Protein AF-A0A392S8F5-F1 (afdb_monomer)

Sequence (78 aa):
MGFVLKEKLRGLKARLKEWNKVEFGNVEGRLKKLVEDIQDLDVRGEITGLDPQEVILRKALFDDFWKLQKFREASIVQ

Mean predicted aligned error: 7.72 Å

Organism: NCBI:txid97028

Radius of gyration: 19.84 Å; Cα contacts (8 Å, |Δi|>4): 23; chains: 1; bounding box: 46×18×54 Å

Structure (mmCIF, N/CA/C/O backbone):
data_AF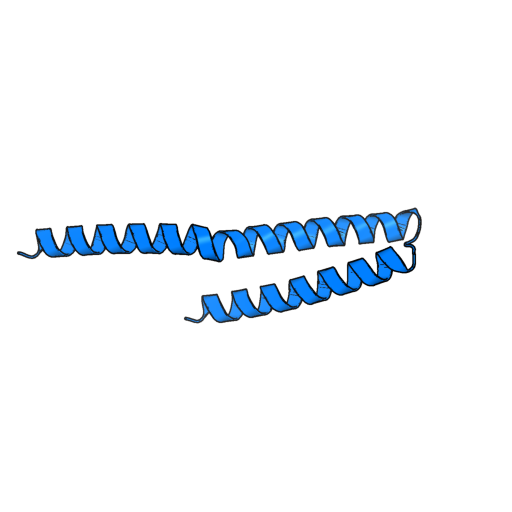-A0A392S8F5-F1
#
_entry.id   AF-A0A392S8F5-F1
#
loop_
_atom_site.group_PDB
_atom_site.id
_atom_site.type_symbol
_atom_site.label_atom_id
_atom_site.label_alt_id
_atom_site.label_comp_id
_atom_site.label_asym_id
_atom_site.label_entity_id
_atom_site.label_seq_id
_atom_s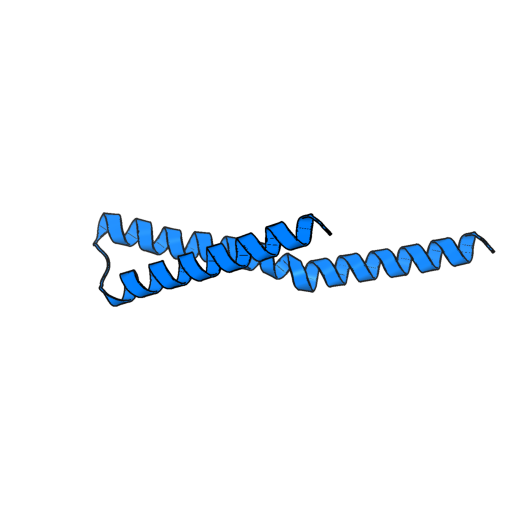ite.pdbx_PDB_ins_code
_atom_site.Cartn_x
_atom_site.Cartn_y
_atom_site.Cartn_z
_atom_site.occupancy
_atom_s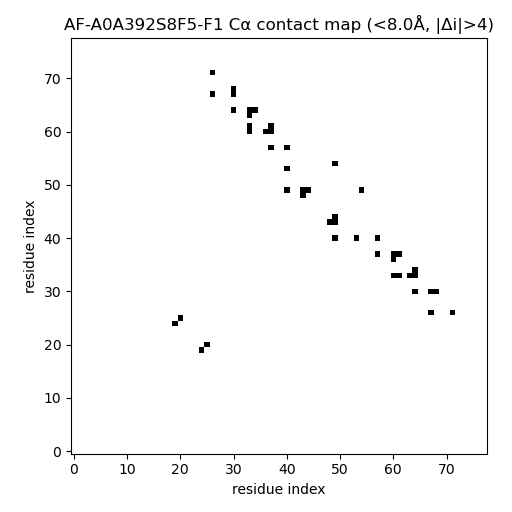ite.B_iso_or_equiv
_atom_site.auth_seq_id
_atom_site.auth_comp_id
_atom_site.auth_asym_id
_atom_site.auth_atom_id
_atom_site.pdbx_PDB_model_num
ATOM 1 N N . MET A 1 1 ? 27.990 3.993 -38.637 1.00 61.59 1 MET A N 1
ATOM 2 C CA . MET A 1 1 ? 27.067 3.022 -37.998 1.00 61.59 1 MET A CA 1
ATOM 3 C C . MET A 1 1 ? 26.705 3.326 -36.536 1.00 61.59 1 MET A C 1
ATOM 5 O O . MET A 1 1 ? 25.588 3.012 -36.147 1.00 61.59 1 MET A O 1
ATOM 9 N N . GLY A 1 2 ? 27.557 3.974 -35.724 1.00 80.44 2 GLY A N 1
ATOM 10 C CA . GLY A 1 2 ? 27.240 4.256 -34.307 1.00 80.44 2 GLY A CA 1
ATOM 11 C C . GLY A 1 2 ? 26.044 5.193 -34.053 1.00 80.44 2 GLY A C 1
ATOM 12 O O . GLY A 1 2 ? 25.328 5.018 -33.071 1.00 80.44 2 GLY A O 1
ATOM 13 N N . PHE A 1 3 ? 25.771 6.142 -34.957 1.00 84.88 3 PHE A N 1
ATOM 14 C CA . PHE A 1 3 ? 24.634 7.067 -34.829 1.00 84.88 3 PHE A CA 1
ATOM 15 C C . PHE A 1 3 ? 23.273 6.350 -34.904 1.00 84.88 3 PHE A C 1
ATOM 17 O O . PHE A 1 3 ? 22.404 6.581 -34.071 1.00 84.88 3 PHE A O 1
ATOM 24 N N . VAL A 1 4 ? 23.114 5.411 -35.843 1.00 88.75 4 VAL A N 1
ATOM 25 C CA . VAL A 1 4 ? 21.868 4.641 -36.015 1.00 88.75 4 VAL A CA 1
ATOM 26 C C . VAL A 1 4 ? 21.592 3.749 -34.801 1.00 88.75 4 VAL A C 1
ATOM 28 O O . VAL A 1 4 ? 20.454 3.657 -34.343 1.00 88.75 4 VAL A O 1
ATOM 31 N N . LEU A 1 5 ? 22.633 3.120 -34.246 1.00 91.12 5 LEU A N 1
ATOM 32 C CA . LEU A 1 5 ? 22.513 2.308 -33.033 1.00 91.12 5 LEU A CA 1
ATOM 33 C C . LEU A 1 5 ? 22.117 3.163 -31.818 1.00 91.12 5 LEU A C 1
ATOM 35 O O . LEU A 1 5 ? 21.219 2.783 -31.068 1.00 91.12 5 LEU A O 1
ATOM 39 N N . LYS A 1 6 ? 22.734 4.341 -31.660 1.00 92.19 6 LYS A N 1
ATOM 40 C CA . LYS A 1 6 ? 22.412 5.302 -30.595 1.00 92.19 6 LYS A CA 1
ATOM 41 C C . LYS A 1 6 ? 20.944 5.733 -30.634 1.00 92.19 6 LYS A C 1
ATOM 43 O O . LYS A 1 6 ? 20.285 5.706 -29.596 1.00 92.19 6 LYS A O 1
ATOM 48 N N . GLU A 1 7 ? 20.420 6.082 -31.808 1.00 95.19 7 GLU A N 1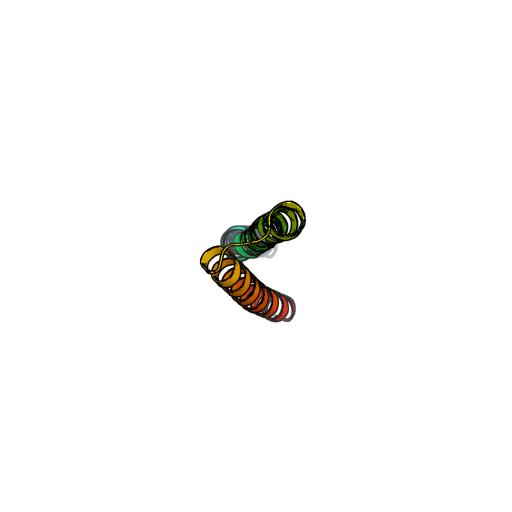
ATOM 49 C CA . GLU A 1 7 ? 19.020 6.506 -31.939 1.00 95.19 7 GLU A CA 1
ATOM 50 C C . GLU A 1 7 ? 18.039 5.352 -31.674 1.00 95.19 7 GLU A C 1
ATOM 52 O O . GLU A 1 7 ? 17.037 5.546 -30.983 1.00 95.19 7 GLU A O 1
ATOM 57 N N . LYS A 1 8 ? 18.354 4.122 -32.112 1.00 92.06 8 LYS A N 1
ATOM 58 C CA . LYS A 1 8 ? 17.549 2.929 -31.785 1.00 92.06 8 LYS A CA 1
ATOM 59 C C . LYS A 1 8 ? 17.505 2.657 -30.276 1.00 92.06 8 LYS A C 1
ATOM 61 O O . LYS A 1 8 ? 16.426 2.424 -29.733 1.00 92.06 8 LYS A O 1
ATOM 66 N N . LEU A 1 9 ? 18.645 2.741 -29.586 1.00 94.00 9 LEU A N 1
ATOM 67 C CA . LEU A 1 9 ? 18.720 2.569 -28.129 1.00 94.00 9 LEU A CA 1
ATOM 68 C C . LEU A 1 9 ? 17.981 3.681 -27.374 1.00 94.00 9 LEU A C 1
ATOM 70 O O . LEU A 1 9 ? 17.307 3.410 -26.381 1.00 94.00 9 LEU A O 1
ATOM 74 N N . ARG A 1 10 ? 18.054 4.927 -27.855 1.00 93.44 10 ARG A N 1
ATOM 75 C CA . ARG A 1 10 ? 17.292 6.051 -27.294 1.00 93.44 10 ARG A CA 1
ATOM 76 C C . ARG A 1 10 ? 15.784 5.809 -27.401 1.00 93.44 10 ARG A C 1
ATOM 78 O O . ARG A 1 10 ? 15.079 5.989 -26.409 1.00 93.44 10 ARG A O 1
ATOM 85 N N . GLY A 1 11 ? 15.304 5.366 -28.564 1.00 93.19 11 GLY A N 1
ATOM 86 C CA . GLY A 1 11 ? 13.896 5.018 -28.769 1.00 93.19 11 GLY A CA 1
ATOM 87 C C . GLY A 1 11 ? 13.432 3.880 -27.857 1.00 93.19 11 GLY A C 1
ATOM 88 O O . GLY A 1 11 ? 12.371 3.975 -27.241 1.00 93.19 11 GLY A O 1
ATOM 89 N N . LEU A 1 12 ? 14.256 2.840 -27.699 1.00 93.38 12 LEU A N 1
ATOM 90 C CA . LEU A 1 12 ? 13.976 1.731 -26.785 1.00 93.38 12 LEU A CA 1
ATOM 91 C C . LEU A 1 12 ? 13.890 2.202 -25.325 1.00 93.38 12 LEU A C 1
ATOM 93 O O . LEU A 1 12 ? 12.924 1.889 -24.635 1.00 93.38 12 LEU A O 1
ATOM 97 N N . LYS A 1 13 ? 14.851 3.017 -24.873 1.00 90.19 13 LYS A N 1
ATOM 98 C CA . LYS A 1 13 ? 14.863 3.585 -23.516 1.00 90.19 13 LYS A CA 1
ATOM 99 C C . LYS A 1 13 ? 13.627 4.439 -23.232 1.00 90.19 13 LYS A C 1
ATOM 101 O O . LYS A 1 13 ? 13.089 4.375 -22.132 1.00 90.19 13 LYS A O 1
ATOM 106 N N . ALA A 1 14 ? 13.175 5.236 -24.201 1.00 92.00 14 ALA A N 1
ATOM 107 C CA . ALA A 1 14 ? 11.963 6.041 -24.057 1.00 92.00 14 ALA A CA 1
ATOM 108 C C . ALA A 1 14 ? 10.714 5.161 -23.891 1.00 92.00 14 ALA A C 1
ATOM 110 O O . ALA A 1 14 ? 9.926 5.391 -22.978 1.00 92.00 14 ALA A O 1
ATOM 111 N N . ARG A 1 15 ? 10.578 4.108 -24.708 1.00 90.06 15 ARG A N 1
ATOM 112 C CA . ARG A 1 15 ? 9.466 3.148 -24.605 1.00 90.06 15 ARG A CA 1
ATOM 113 C C . ARG A 1 15 ? 9.463 2.390 -23.282 1.00 90.06 15 ARG A C 1
ATOM 115 O O . ARG A 1 15 ? 8.406 2.224 -22.692 1.00 90.06 15 ARG A O 1
ATOM 122 N N . LEU A 1 16 ? 10.635 1.984 -22.795 1.00 84.25 16 LEU A N 1
ATOM 123 C CA . LEU A 1 16 ? 10.776 1.339 -21.486 1.00 84.25 16 LEU A CA 1
ATOM 124 C C . LEU A 1 16 ? 10.372 2.262 -20.337 1.00 84.25 16 LEU A C 1
ATOM 126 O O . LEU A 1 16 ? 9.726 1.807 -19.403 1.00 84.25 16 LEU A O 1
ATOM 130 N N . LYS A 1 17 ? 10.712 3.553 -20.406 1.00 81.19 17 LYS A N 1
ATOM 131 C CA . LYS A 1 17 ? 10.271 4.534 -19.405 1.00 81.19 17 LYS A CA 1
ATOM 132 C C .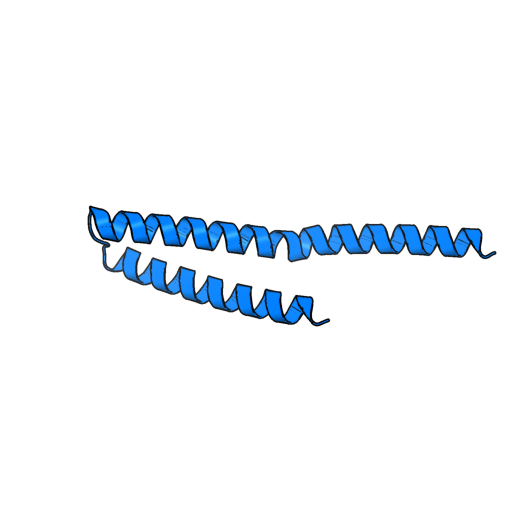 LYS A 1 17 ? 8.763 4.743 -19.424 1.00 81.19 17 LYS A C 1
ATOM 134 O O . LYS A 1 17 ? 8.168 4.824 -18.358 1.00 81.19 17 LYS A O 1
ATOM 139 N N . GLU A 1 18 ? 8.164 4.834 -20.608 1.00 82.88 18 GLU A N 1
ATOM 140 C CA . GLU A 1 18 ? 6.712 4.974 -20.734 1.00 82.88 18 GLU A CA 1
ATOM 141 C C . GLU A 1 18 ? 6.001 3.734 -20.192 1.00 82.88 18 GLU A C 1
ATOM 143 O O . GLU A 1 18 ? 5.128 3.847 -19.342 1.00 82.88 18 GLU A O 1
ATOM 148 N N . TRP A 1 19 ? 6.447 2.544 -20.597 1.00 81.12 19 TRP A N 1
ATOM 149 C CA . TRP A 1 19 ? 5.920 1.285 -20.081 1.00 81.12 19 TRP A CA 1
ATOM 150 C C . TRP A 1 19 ? 6.087 1.181 -18.561 1.00 81.12 19 TRP A C 1
ATOM 152 O O . TRP A 1 19 ? 5.130 0.889 -17.857 1.00 81.12 19 TRP A O 1
ATOM 162 N N . ASN A 1 20 ? 7.260 1.525 -18.025 1.00 75.12 20 ASN A N 1
ATOM 163 C CA . ASN A 1 20 ? 7.481 1.530 -16.583 1.00 75.12 20 ASN A CA 1
ATOM 164 C C . ASN A 1 20 ? 6.575 2.546 -15.865 1.00 75.12 20 ASN A C 1
ATOM 166 O O . ASN A 1 20 ? 6.046 2.253 -14.803 1.00 75.12 20 ASN A O 1
ATOM 170 N N . LYS A 1 21 ? 6.322 3.716 -16.454 1.00 71.44 21 LYS A N 1
ATOM 171 C CA . LYS A 1 21 ? 5.388 4.700 -15.897 1.00 71.44 21 LYS A CA 1
ATOM 172 C C . LYS A 1 21 ? 3.941 4.199 -15.918 1.00 71.44 21 LYS A C 1
ATOM 174 O O . LYS A 1 21 ? 3.218 4.442 -14.959 1.00 71.44 21 LYS A O 1
ATOM 179 N N . VAL A 1 22 ? 3.516 3.514 -16.975 1.00 72.94 22 VAL A N 1
ATOM 180 C CA . VAL A 1 22 ? 2.168 2.933 -17.071 1.00 72.94 22 VAL A CA 1
ATOM 181 C C . VAL A 1 22 ? 1.994 1.805 -16.052 1.00 72.94 22 VAL A C 1
ATOM 183 O O . VAL A 1 22 ? 1.026 1.806 -15.295 1.00 72.94 22 VAL A O 1
ATOM 186 N N . GLU A 1 23 ? 2.961 0.893 -15.971 1.00 67.62 23 GLU A N 1
ATOM 187 C CA . GLU A 1 23 ? 2.882 -0.282 -15.097 1.00 67.62 23 GLU A CA 1
ATOM 188 C C . GLU A 1 23 ? 3.164 0.055 -13.621 1.00 67.62 23 GLU A C 1
ATOM 190 O O . GLU A 1 23 ? 2.396 -0.309 -12.731 1.00 67.62 23 GLU A O 1
ATOM 195 N N . PHE A 1 24 ? 4.237 0.799 -13.337 1.00 65.00 24 PHE A N 1
ATOM 196 C CA . PHE A 1 24 ? 4.699 1.111 -11.977 1.00 65.00 24 PHE A CA 1
ATOM 197 C C . PHE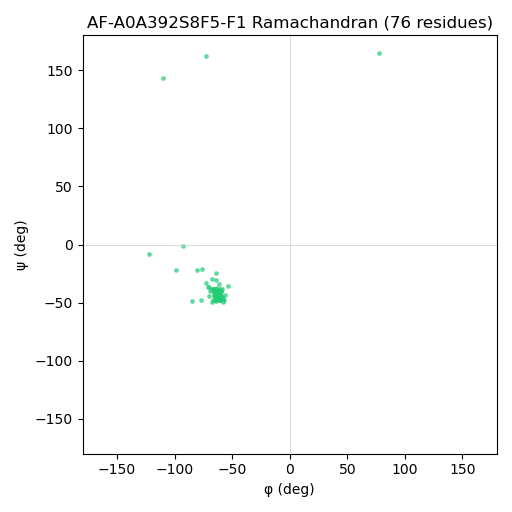 A 1 24 ? 4.265 2.493 -11.481 1.00 65.00 24 PHE A C 1
ATOM 199 O O . PHE A 1 24 ? 4.154 2.695 -10.275 1.00 65.00 24 PHE A O 1
ATOM 206 N N . GLY A 1 25 ? 3.936 3.448 -12.356 1.00 68.81 25 GLY A N 1
ATOM 207 C CA . GLY A 1 25 ? 3.318 4.711 -11.921 1.00 68.81 25 GLY A CA 1
ATOM 208 C C . GLY A 1 25 ? 1.932 4.499 -11.302 1.00 68.81 25 GLY A C 1
ATOM 209 O O . GLY A 1 25 ? 1.517 5.266 -10.433 1.00 68.81 25 GLY A O 1
ATOM 210 N N . ASN A 1 26 ? 1.257 3.402 -11.658 1.00 75.50 26 ASN A N 1
ATOM 211 C CA . ASN A 1 26 ? 0.052 2.943 -10.975 1.00 75.50 26 ASN A CA 1
ATOM 212 C C . ASN A 1 26 ? 0.341 2.470 -9.537 1.00 75.50 26 ASN A C 1
ATOM 214 O O . ASN A 1 26 ? -0.514 2.605 -8.673 1.00 75.50 26 ASN A O 1
ATOM 218 N N . VAL A 1 27 ? 1.539 1.955 -9.238 1.00 83.62 27 VAL A N 1
ATOM 219 C CA . VAL A 1 27 ? 1.910 1.499 -7.884 1.00 83.62 27 VAL A CA 1
ATOM 220 C C . VAL A 1 27 ? 2.002 2.676 -6.918 1.00 83.62 27 VAL A C 1
ATOM 222 O O . VAL A 1 27 ? 1.374 2.634 -5.865 1.00 83.62 27 VAL A O 1
ATOM 225 N N . GLU A 1 28 ? 2.710 3.745 -7.290 1.00 84.31 28 GLU 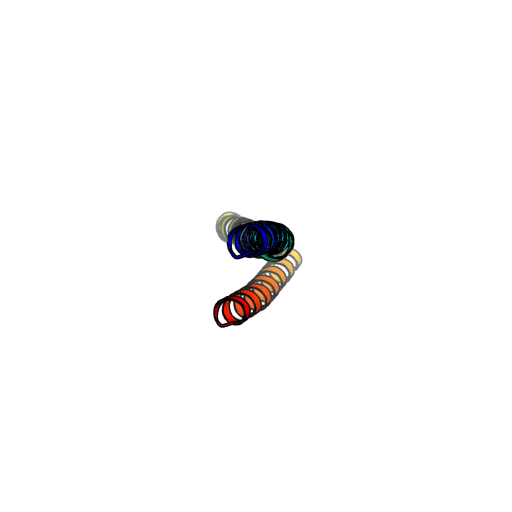A N 1
ATOM 226 C CA . GLU A 1 28 ? 2.781 4.978 -6.485 1.00 84.31 28 GLU A CA 1
ATOM 227 C C . GLU A 1 28 ? 1.395 5.625 -6.330 1.00 84.31 28 GLU A C 1
ATOM 229 O O . GLU A 1 28 ? 1.001 6.009 -5.230 1.00 84.31 28 GLU A O 1
ATOM 234 N N . GLY A 1 29 ? 0.604 5.677 -7.410 1.00 87.81 29 GLY A N 1
ATOM 235 C CA . GLY A 1 29 ? -0.772 6.182 -7.357 1.00 87.81 29 GLY A CA 1
ATOM 236 C C . GLY A 1 29 ? -1.683 5.357 -6.439 1.00 87.81 29 GLY A C 1
ATOM 237 O O . GLY A 1 29 ? -2.448 5.919 -5.658 1.00 87.81 29 GLY A O 1
ATOM 238 N N . ARG A 1 30 ? -1.573 4.026 -6.486 1.00 89.94 30 ARG A N 1
ATOM 239 C CA . ARG A 1 30 ? -2.330 3.110 -5.623 1.00 89.94 30 ARG A CA 1
ATOM 240 C C . ARG A 1 30 ? -1.884 3.189 -4.167 1.00 89.94 30 ARG A C 1
ATOM 242 O O . ARG A 1 30 ? -2.748 3.185 -3.302 1.00 89.94 30 ARG A O 1
ATOM 249 N N . LEU A 1 31 ? -0.582 3.302 -3.890 1.00 92.12 31 LEU A N 1
ATOM 250 C CA . LEU A 1 31 ? -0.070 3.522 -2.532 1.00 92.12 31 LEU A CA 1
ATOM 251 C C . LEU A 1 31 ? -0.602 4.828 -1.951 1.00 92.12 31 LEU A C 1
ATOM 253 O O . LEU A 1 31 ? -1.115 4.826 -0.837 1.00 92.12 31 LEU A O 1
ATOM 257 N N . LYS A 1 32 ? -0.539 5.922 -2.721 1.00 92.69 32 LYS A N 1
ATOM 258 C CA . LYS A 1 32 ? -1.081 7.215 -2.297 1.00 92.69 32 LYS A CA 1
ATOM 259 C C . LYS A 1 32 ? -2.569 7.112 -1.960 1.00 92.69 32 LYS A C 1
ATOM 261 O O . LYS A 1 32 ? -2.973 7.549 -0.891 1.00 92.69 32 LYS A O 1
ATOM 266 N N . LYS A 1 33 ? -3.354 6.481 -2.836 1.00 93.81 33 LYS A N 1
ATOM 267 C CA . LYS A 1 33 ? -4.785 6.276 -2.602 1.00 93.81 33 LYS A CA 1
ATOM 268 C C . LYS A 1 33 ? -5.053 5.437 -1.347 1.00 93.81 33 LYS A C 1
ATOM 270 O O . LYS A 1 33 ? -5.901 5.804 -0.550 1.00 93.81 33 LYS A O 1
ATOM 275 N N . LEU A 1 34 ? -4.311 4.345 -1.146 1.00 96.25 34 LEU A N 1
ATOM 276 C CA . LEU A 1 34 ? -4.445 3.514 0.055 1.00 96.25 34 LEU A CA 1
ATOM 277 C C . LEU A 1 34 ? -4.160 4.314 1.331 1.00 96.25 34 LEU A C 1
ATOM 279 O O . LEU A 1 34 ? -4.887 4.164 2.305 1.00 96.25 34 LEU A O 1
ATOM 283 N N . VAL A 1 35 ? -3.141 5.180 1.323 1.00 96.94 35 VAL A N 1
ATOM 284 C CA . VAL A 1 35 ? -2.842 6.072 2.456 1.00 96.94 35 VAL A CA 1
ATOM 285 C C . VAL A 1 35 ? -3.989 7.051 2.708 1.00 96.94 35 VAL A C 1
ATOM 287 O O . VAL A 1 35 ? -4.387 7.216 3.856 1.00 96.94 35 VAL A O 1
ATOM 290 N N . GLU A 1 36 ? -4.536 7.668 1.658 1.00 97.62 36 GLU A N 1
ATOM 291 C CA . GLU A 1 36 ? -5.678 8.589 1.766 1.00 97.62 36 GLU A CA 1
ATOM 292 C C . GLU A 1 36 ? -6.924 7.885 2.333 1.00 97.62 36 GLU A C 1
ATOM 294 O O . GLU A 1 36 ? -7.524 8.380 3.286 1.00 97.62 36 GLU A O 1
ATOM 299 N N . ASP A 1 37 ? -7.265 6.703 1.810 1.00 97.38 37 ASP A N 1
ATOM 300 C CA . ASP A 1 37 ? -8.429 5.917 2.239 1.00 97.38 37 ASP A CA 1
ATOM 301 C C . ASP A 1 37 ? -8.282 5.424 3.698 1.00 97.38 37 ASP A C 1
ATOM 303 O O . ASP A 1 37 ? -9.240 5.443 4.472 1.00 97.38 37 ASP A O 1
ATOM 307 N N . ILE A 1 38 ? -7.074 5.009 4.105 1.00 97.88 38 ILE A N 1
ATOM 308 C CA . ILE A 1 38 ? -6.768 4.635 5.498 1.00 97.88 38 ILE A CA 1
ATOM 309 C C . ILE A 1 38 ? -6.901 5.847 6.420 1.00 97.88 38 ILE A C 1
ATOM 311 O O . ILE A 1 38 ? -7.515 5.743 7.482 1.00 97.88 38 ILE A O 1
ATOM 315 N N . GLN A 1 39 ? -6.341 6.989 6.020 1.00 97.75 39 GLN A N 1
ATOM 316 C CA . GLN A 1 39 ? -6.344 8.197 6.835 1.00 97.75 39 GLN A CA 1
ATOM 317 C C . GLN A 1 39 ? -7.761 8.738 7.050 1.00 97.75 39 GLN A C 1
ATOM 319 O O . GLN A 1 39 ? -8.074 9.186 8.151 1.00 97.75 39 GLN A O 1
ATOM 324 N N . ASP A 1 40 ? -8.627 8.669 6.037 1.00 97.25 40 ASP A N 1
ATOM 325 C CA . ASP A 1 40 ? -10.043 9.030 6.167 1.00 97.25 40 ASP A CA 1
ATOM 326 C C . ASP A 1 40 ? -10.756 8.167 7.222 1.00 97.25 40 ASP A C 1
ATOM 328 O O . ASP A 1 40 ? -11.454 8.694 8.093 1.00 97.25 40 ASP A O 1
ATOM 332 N N . LEU A 1 41 ? -10.518 6.849 7.210 1.00 97.06 41 LEU A N 1
ATOM 333 C CA . LEU A 1 41 ? -11.062 5.938 8.220 1.00 97.06 41 LEU A CA 1
ATOM 334 C C . LEU A 1 41 ? -10.471 6.185 9.613 1.00 97.06 41 LEU A C 1
ATOM 336 O O . LEU A 1 41 ? -11.205 6.123 10.595 1.00 97.06 41 LEU A O 1
ATOM 340 N N . ASP A 1 42 ? -9.180 6.489 9.730 1.00 96.38 42 ASP A N 1
ATOM 341 C CA . ASP A 1 42 ? -8.573 6.808 11.026 1.00 96.38 42 ASP A CA 1
ATOM 342 C C . ASP A 1 42 ? -9.161 8.097 11.612 1.00 96.38 42 ASP A C 1
ATOM 344 O O . ASP A 1 42 ? -9.608 8.103 12.756 1.00 96.38 42 ASP A O 1
ATOM 348 N N . VAL A 1 43 ? -9.263 9.165 10.814 1.00 97.56 43 VAL A N 1
ATOM 349 C CA . VAL A 1 43 ? -9.879 10.431 11.246 1.00 97.56 43 VAL A CA 1
ATOM 350 C C . VAL A 1 43 ? -11.340 10.222 11.644 1.00 97.56 43 VAL A C 1
ATOM 352 O O . VAL A 1 43 ? -11.766 10.714 12.689 1.00 97.56 43 VAL A O 1
ATOM 355 N N . ARG A 1 44 ? -12.115 9.469 10.855 1.00 95.88 44 ARG A N 1
ATOM 356 C CA . ARG A 1 44 ? -13.501 9.129 11.210 1.00 95.88 44 ARG A CA 1
ATOM 357 C C . ARG A 1 44 ? -13.568 8.334 12.512 1.00 95.88 44 ARG A C 1
ATOM 359 O O . ARG A 1 44 ? -14.395 8.642 13.367 1.00 95.88 44 ARG A O 1
ATOM 366 N N . GLY A 1 45 ? -12.678 7.362 12.689 1.00 96.25 45 GLY A N 1
ATOM 367 C CA . GLY A 1 45 ? -12.586 6.556 13.901 1.00 96.25 45 GLY A CA 1
ATOM 368 C C . GLY A 1 45 ? -12.321 7.374 15.159 1.00 96.25 45 GLY A C 1
ATOM 369 O O . GLY A 1 45 ? -12.938 7.106 16.186 1.00 96.25 45 GLY A O 1
ATOM 370 N N . GLU A 1 46 ? -11.483 8.405 15.069 1.00 95.88 46 GLU A N 1
ATOM 371 C CA . GLU A 1 46 ? -11.203 9.310 16.189 1.00 95.88 46 GLU A CA 1
ATOM 372 C C . GLU A 1 46 ? -12.378 10.253 16.509 1.00 95.88 46 GLU A C 1
ATOM 374 O O . GLU A 1 46 ? -12.592 10.602 17.669 1.00 95.88 46 GLU A O 1
ATOM 379 N N . ILE A 1 47 ? -13.160 10.672 15.504 1.00 95.81 47 ILE A N 1
ATOM 380 C CA . ILE A 1 47 ? -14.264 11.631 15.698 1.00 95.81 47 ILE A CA 1
ATOM 381 C C . ILE A 1 47 ? -15.552 10.931 16.141 1.00 95.81 47 ILE A C 1
ATOM 383 O O . ILE A 1 47 ? -16.221 11.391 17.067 1.00 95.81 47 ILE A O 1
ATOM 387 N N . THR A 1 48 ? -15.938 9.855 15.456 1.00 94.56 48 THR A N 1
ATOM 388 C CA . THR A 1 48 ? -17.254 9.214 15.617 1.00 94.56 48 THR A CA 1
ATOM 389 C C . THR A 1 48 ? -17.180 7.747 16.023 1.00 94.56 48 THR A C 1
ATOM 391 O O . THR A 1 48 ? -18.214 7.153 16.327 1.00 94.56 48 THR A O 1
ATOM 394 N N . GLY A 1 49 ? -15.985 7.152 16.028 1.00 94.38 49 GLY A N 1
ATOM 395 C CA . GLY A 1 49 ? -15.820 5.701 16.039 1.00 94.38 49 GLY A CA 1
ATOM 396 C C . GLY A 1 49 ? -16.057 5.085 14.656 1.00 94.38 49 GLY A C 1
ATOM 397 O O . GLY A 1 49 ? -16.604 5.730 13.761 1.00 94.38 49 GLY A O 1
ATOM 398 N N . LEU A 1 50 ? -15.619 3.833 14.494 1.00 96.12 50 LEU A N 1
ATOM 399 C CA . LEU A 1 50 ? -15.831 3.028 13.287 1.00 96.12 50 LEU A CA 1
ATOM 400 C C . LEU A 1 50 ? -16.804 1.888 13.564 1.00 96.12 50 LEU A C 1
ATOM 402 O O . LEU A 1 50 ? -16.745 1.256 14.625 1.00 96.12 50 LEU A O 1
ATOM 406 N N . ASP A 1 51 ? -17.644 1.576 12.583 1.00 95.69 51 ASP A N 1
ATOM 407 C CA . ASP A 1 51 ? -18.451 0.363 12.630 1.00 95.69 51 ASP A CA 1
ATOM 408 C C . ASP A 1 51 ? -17.587 -0.899 12.380 1.00 95.69 51 ASP A C 1
ATOM 410 O O . ASP A 1 51 ? -16.471 -0.819 11.854 1.00 95.69 51 ASP A O 1
ATOM 414 N N . PRO A 1 52 ? -18.069 -2.103 12.741 1.00 96.94 52 PRO A N 1
ATOM 415 C CA . PRO A 1 52 ? -17.335 -3.341 12.494 1.00 96.94 52 PRO A CA 1
ATOM 416 C C . PRO A 1 52 ? -16.902 -3.547 11.032 1.00 96.94 52 PRO A C 1
ATOM 418 O O . PRO A 1 52 ? -15.819 -4.087 10.800 1.00 96.94 52 PRO A O 1
ATOM 421 N N . GLN A 1 53 ? -17.708 -3.128 10.050 1.00 96.69 53 GLN A N 1
ATOM 422 C CA . GLN A 1 53 ? -17.368 -3.230 8.629 1.00 96.69 53 GLN A CA 1
ATOM 423 C C . GLN A 1 53 ? -16.250 -2.261 8.247 1.00 96.69 53 GLN A C 1
ATOM 425 O O . GLN A 1 53 ? -15.297 -2.674 7.590 1.00 96.69 53 GLN A O 1
ATOM 430 N N . GLU A 1 54 ? -16.300 -1.014 8.709 1.00 95.38 54 GLU A N 1
ATOM 431 C CA . GLU A 1 54 ? -15.214 -0.047 8.542 1.00 95.38 54 GLU A CA 1
ATOM 432 C C . GLU A 1 54 ? -13.906 -0.517 9.193 1.00 95.38 54 GLU A C 1
ATOM 434 O O . GLU A 1 54 ? -12.830 -0.366 8.611 1.00 95.38 54 GLU A O 1
ATOM 439 N N . VAL A 1 55 ? -13.969 -1.166 10.361 1.00 96.38 55 VAL A N 1
ATOM 440 C CA . VAL A 1 55 ? -12.785 -1.764 11.004 1.00 96.38 55 VAL A CA 1
ATOM 441 C C . VAL A 1 55 ? -12.190 -2.887 10.148 1.00 96.38 55 VAL A C 1
ATOM 443 O O . VAL A 1 55 ? -10.964 -2.993 10.036 1.00 96.38 55 VAL A O 1
ATOM 446 N N . ILE A 1 56 ? -13.032 -3.732 9.548 1.00 97.81 56 ILE A N 1
ATOM 447 C CA . ILE A 1 56 ? -12.598 -4.796 8.629 1.00 97.81 56 ILE A CA 1
ATOM 448 C C . ILE A 1 56 ? -11.990 -4.188 7.362 1.00 97.81 56 ILE A C 1
ATOM 450 O O . ILE A 1 56 ? -10.914 -4.611 6.939 1.00 97.81 56 ILE A O 1
ATOM 454 N N . LEU A 1 57 ? -12.634 -3.168 6.794 1.00 97.19 57 LEU A N 1
ATOM 455 C CA . LEU A 1 57 ? -12.160 -2.465 5.609 1.00 97.19 57 LEU A CA 1
ATOM 456 C C . LEU A 1 57 ? -10.791 -1.831 5.858 1.00 97.19 57 LEU A C 1
ATOM 458 O O . LEU A 1 57 ? -9.870 -2.049 5.076 1.00 97.19 57 LEU A O 1
ATOM 462 N N . ARG A 1 58 ? -10.619 -1.123 6.978 1.00 97.12 58 ARG A N 1
ATOM 463 C CA . ARG A 1 58 ? -9.336 -0.518 7.346 1.00 97.12 58 ARG A CA 1
ATOM 464 C C . ARG A 1 58 ? -8.220 -1.562 7.413 1.00 97.12 58 ARG A C 1
ATOM 466 O O . ARG A 1 58 ? -7.133 -1.329 6.892 1.00 97.12 58 ARG A O 1
ATOM 473 N N . LYS A 1 59 ? -8.484 -2.731 8.009 1.00 97.56 59 LYS A N 1
ATOM 474 C CA . LYS A 1 59 ? -7.516 -3.844 8.043 1.00 97.56 59 LYS A CA 1
ATOM 475 C C . LYS A 1 59 ? -7.155 -4.328 6.638 1.00 97.56 59 LYS A C 1
ATOM 477 O O . LYS A 1 59 ? -5.974 -4.473 6.343 1.00 97.5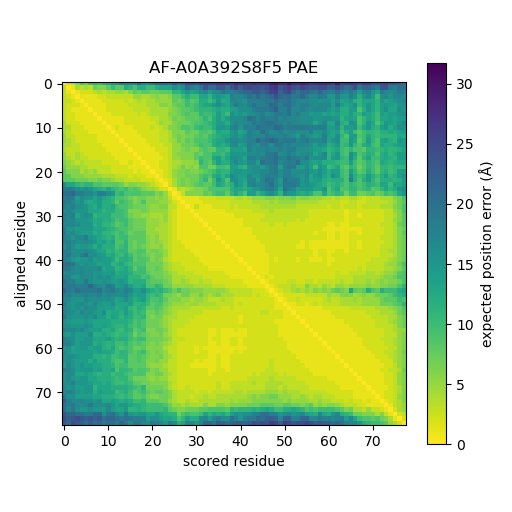6 59 LYS A O 1
ATOM 482 N N . ALA A 1 60 ? -8.147 -4.516 5.769 1.00 97.56 60 ALA A N 1
ATOM 483 C CA . ALA A 1 60 ? -7.916 -4.933 4.387 1.00 97.56 60 ALA A CA 1
ATOM 484 C C . ALA A 1 60 ? -7.080 -3.906 3.598 1.00 97.56 60 ALA A C 1
ATOM 486 O O . ALA A 1 60 ? -6.168 -4.289 2.866 1.00 97.56 60 ALA A O 1
ATOM 487 N N . LEU A 1 61 ? -7.332 -2.606 3.792 1.00 97.31 61 LEU A N 1
ATOM 488 C CA . LEU A 1 61 ? -6.547 -1.536 3.169 1.00 97.31 61 LEU A CA 1
ATOM 489 C C . LEU A 1 61 ? -5.086 -1.552 3.640 1.00 97.31 61 LEU A C 1
ATOM 491 O O . LEU A 1 61 ? -4.181 -1.425 2.816 1.00 97.31 61 LEU A O 1
ATOM 495 N N . PHE A 1 62 ? -4.837 -1.768 4.937 1.00 97.81 62 PHE A N 1
ATOM 496 C CA . PHE A 1 62 ? -3.476 -1.938 5.454 1.00 97.81 62 PHE A CA 1
ATOM 497 C C . PHE A 1 62 ? -2.782 -3.180 4.882 1.00 97.81 62 PHE A C 1
ATOM 499 O O . PHE A 1 62 ? -1.607 -3.107 4.519 1.00 97.81 62 PHE A O 1
ATOM 506 N N . ASP A 1 63 ? -3.482 -4.309 4.766 1.00 97.00 63 ASP A N 1
ATOM 507 C CA . ASP A 1 63 ? -2.920 -5.525 4.167 1.00 97.00 63 ASP A CA 1
ATOM 508 C C . ASP A 1 63 ? -2.498 -5.289 2.712 1.00 97.00 63 ASP A C 1
ATOM 510 O O . ASP A 1 63 ? -1.411 -5.701 2.292 1.00 97.00 63 ASP A O 1
ATOM 514 N N . ASP A 1 64 ? -3.335 -4.603 1.937 1.00 94.25 64 ASP A N 1
ATOM 515 C CA . ASP A 1 64 ? -3.039 -4.272 0.546 1.00 94.25 64 ASP A CA 1
ATOM 516 C C . ASP A 1 64 ? -1.920 -3.233 0.422 1.00 94.25 64 ASP A C 1
ATOM 518 O O . ASP A 1 64 ? -1.055 -3.376 -0.448 1.00 94.25 64 ASP A O 1
ATOM 522 N N . PHE A 1 65 ? -1.858 -2.261 1.335 1.00 95.38 65 PHE A N 1
ATOM 523 C CA . PHE A 1 65 ? -0.735 -1.332 1.444 1.00 95.38 65 PHE A CA 1
ATOM 524 C C . PHE A 1 65 ? 0.581 -2.081 1.664 1.00 95.38 65 PHE A C 1
ATOM 526 O O . PHE A 1 65 ? 1.534 -1.886 0.909 1.00 95.38 65 PHE A O 1
ATOM 533 N N . TRP A 1 66 ? 0.635 -3.007 2.625 1.00 95.12 66 TRP A N 1
ATOM 534 C CA . TRP A 1 66 ? 1.856 -3.761 2.916 1.00 95.12 66 TRP A CA 1
ATOM 535 C C . TRP A 1 66 ? 2.287 -4.679 1.772 1.00 95.12 66 TRP A C 1
ATOM 537 O O . TRP A 1 66 ? 3.485 -4.797 1.500 1.00 95.12 66 TRP A O 1
ATOM 547 N N . LYS A 1 67 ? 1.343 -5.323 1.076 1.00 91.44 67 LYS A N 1
ATOM 548 C CA . LYS A 1 67 ? 1.651 -6.117 -0.127 1.00 91.44 67 LYS A CA 1
ATOM 549 C C . LYS A 1 67 ? 2.268 -5.241 -1.215 1.00 91.44 67 LYS A C 1
ATOM 551 O O . LYS A 1 67 ? 3.275 -5.619 -1.814 1.00 91.44 67 LYS A O 1
ATOM 556 N N . LEU A 1 68 ? 1.678 -4.072 -1.456 1.00 90.69 68 LEU A N 1
ATOM 557 C CA . LEU A 1 68 ? 2.113 -3.163 -2.508 1.00 90.69 68 LEU A CA 1
ATOM 558 C C . LEU A 1 68 ? 3.457 -2.499 -2.172 1.00 90.69 68 LEU A C 1
ATOM 560 O O . LEU A 1 68 ? 4.311 -2.367 -3.048 1.00 90.69 68 LEU A O 1
ATOM 564 N N . GLN A 1 69 ? 3.690 -2.177 -0.899 1.00 90.12 69 GLN A N 1
ATOM 565 C CA . GLN A 1 69 ? 4.963 -1.657 -0.406 1.00 90.12 69 GLN A CA 1
ATOM 566 C C . GLN A 1 69 ? 6.099 -2.673 -0.595 1.00 90.12 69 GLN A C 1
ATOM 568 O O . GLN A 1 69 ? 7.152 -2.328 -1.129 1.00 90.12 69 GLN A O 1
ATOM 573 N N . LYS A 1 70 ? 5.865 -3.948 -0.256 1.00 89.00 70 LYS A N 1
ATOM 574 C CA . LYS A 1 70 ? 6.837 -5.030 -0.489 1.00 89.00 70 LYS A CA 1
ATOM 575 C C . LYS A 1 70 ? 7.148 -5.221 -1.975 1.00 89.00 70 LYS A C 1
ATOM 577 O O . LYS A 1 70 ? 8.304 -5.401 -2.346 1.00 89.00 70 LYS A O 1
ATOM 582 N N . PHE A 1 71 ? 6.128 -5.159 -2.834 1.00 85.19 71 PHE A N 1
ATOM 583 C CA . PHE A 1 71 ? 6.312 -5.225 -4.287 1.00 85.19 71 PHE A CA 1
ATOM 584 C C . PHE A 1 71 ? 7.172 -4.065 -4.808 1.00 85.19 71 PHE A C 1
ATOM 586 O O . PHE A 1 71 ? 8.081 -4.271 -5.616 1.00 85.19 71 PHE A O 1
ATOM 593 N N . ARG A 1 72 ? 6.916 -2.848 -4.317 1.00 84.69 72 ARG A N 1
ATOM 594 C CA . ARG A 1 72 ? 7.691 -1.653 -4.656 1.00 84.69 72 ARG A CA 1
ATOM 595 C C . ARG A 1 72 ? 9.153 -1.791 -4.242 1.00 84.69 72 ARG A C 1
ATOM 597 O O . ARG A 1 72 ? 10.031 -1.528 -5.055 1.00 84.69 72 ARG A O 1
ATOM 604 N N . GLU A 1 73 ? 9.416 -2.229 -3.014 1.00 82.88 73 GLU A N 1
ATOM 605 C CA . GLU A 1 73 ? 10.778 -2.462 -2.522 1.00 82.88 73 GLU A CA 1
ATOM 606 C C . GLU A 1 73 ? 11.516 -3.492 -3.380 1.00 82.88 73 GLU A C 1
ATOM 608 O O . GLU A 1 73 ? 12.625 -3.220 -3.827 1.00 82.88 73 GLU A O 1
ATOM 613 N N . ALA A 1 74 ? 10.882 -4.620 -3.710 1.00 79.31 74 ALA A N 1
ATOM 614 C CA . ALA A 1 74 ? 11.477 -5.631 -4.586 1.00 79.31 74 ALA A CA 1
ATOM 615 C C . ALA A 1 74 ? 11.781 -5.102 -6.002 1.00 79.31 74 ALA A C 1
ATOM 617 O O . ALA A 1 74 ? 12.774 -5.499 -6.607 1.00 79.31 74 ALA A O 1
ATOM 618 N N . SER A 1 75 ? 10.954 -4.187 -6.515 1.00 68.88 75 SER A N 1
ATOM 619 C CA . SER A 1 75 ? 11.105 -3.603 -7.856 1.00 68.88 75 SER A CA 1
ATOM 620 C C . SER A 1 75 ? 12.218 -2.552 -7.948 1.00 68.88 75 SER A C 1
ATOM 622 O O . SER A 1 75 ? 12.697 -2.275 -9.040 1.00 68.88 75 SER A O 1
ATOM 624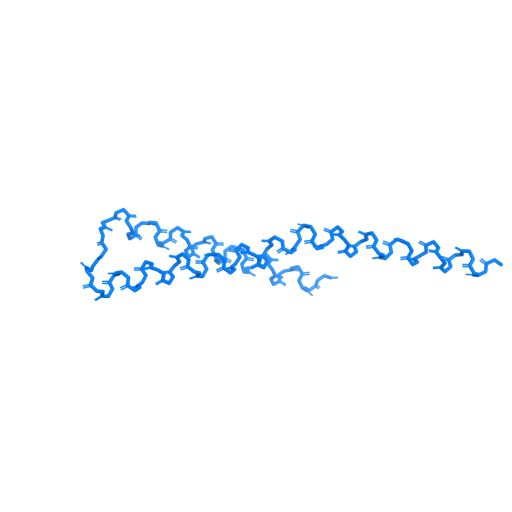 N N . ILE A 1 76 ? 12.629 -1.951 -6.825 1.00 64.62 76 ILE A N 1
ATOM 625 C CA . ILE A 1 76 ? 13.710 -0.947 -6.772 1.00 64.62 76 ILE A CA 1
ATOM 626 C C . ILE A 1 76 ? 15.101 -1.608 -6.782 1.00 64.62 76 ILE A C 1
ATOM 628 O O . ILE A 1 76 ? 16.087 -0.966 -7.136 1.00 64.62 76 ILE A O 1
ATOM 632 N N . VAL A 1 77 ? 15.191 -2.881 -6.386 1.00 56.12 77 VAL A N 1
ATOM 633 C CA . VAL A 1 77 ? 16.457 -3.620 -6.216 1.00 56.12 77 VAL A CA 1
ATOM 634 C C . VAL A 1 77 ? 16.865 -4.392 -7.491 1.00 56.12 77 VAL A C 1
ATOM 636 O O . VAL A 1 77 ? 17.927 -5.012 -7.511 1.00 56.12 77 VAL A O 1
ATOM 639 N N . GLN A 1 78 ? 16.057 -4.345 -8.561 1.00 44.19 78 GLN A N 1
ATOM 640 C CA . GLN A 1 78 ? 16.332 -4.955 -9.877 1.00 44.19 78 GLN A CA 1
ATOM 641 C C . GLN A 1 78 ? 16.834 -3.932 -10.902 1.00 44.19 78 GLN A C 1
ATOM 643 O O . GLN A 1 78 ? 17.706 -4.314 -11.716 1.00 44.19 78 GLN A O 1
#

Foldseek 3Di:
DVVVVVVVVVVVVVVVVVVCCVVVVVLVVLLVVLVVLLVVLVVCCVPPRDDPVSVVVSVVSVVVNVVSVVVVVVVVVD

pLDDT: mean 88.41, std 11.22, range [44.19, 97.88]

Secondary structure (DSSP, 8-state):
-HHHHHHHHHHHHHHHHHHHHHHHHHHHHHHHHHHHHHHHHHHHHHHH---HHHHHHHHHHHHHHHHHHHHHHHHH--

Solvent-accessible surface area (backbone atoms only — not comparable to full-atom values): 4350 Å² total; per-residue (Å²): 117,70,67,63,55,52,53,54,52,52,53,50,53,52,50,51,51,52,51,45,43,63,66,50,47,47,50,58,53,49,49,53,49,41,52,53,58,45,50,54,52,51,54,42,35,75,75,75,51,66,55,76,65,55,53,52,48,48,51,53,46,50,54,50,42,54,54,51,51,51,52,51,57,60,63,72,76,111

Nearest PDB structures (foldseek):
  6dlm-assembly1_A  TM=6.224E-01  e=4.817E+00  synthetic construct
  7ui9-assembly1_j  TM=7.301E-01  e=9.391E+00  Saccharomyces cerevisiae S288C
  7uio-assembly1_Bj  TM=7.276E-01  e=9.391E+00  Saccharomyces cerevisiae S288C
  6dkm-assembly2_D  TM=6.107E-01  e=6.726E+00  synthetic construct